Protein AF-A0A7R7CIS6-F1 (afdb_monomer_lite)

pLDDT: mean 72.77, std 18.2, range [40.81, 90.38]

Secondary structure (DSSP, 8-state):
-PPP-----HHHHHHHHHHHHHHHHHHT--TTSHHHHHHHHHHHHHHHTT---HHHHHHHHHHHHHHHH-GGG----------------PPPP---

Foldseek 3Di:
DDQPPDDQDPVQVVLLVVLLVVVCVVVVHDCPDPVSVVLSVVLVVCVSVVVSDSVVSSVVSVVVVVCVVDVVNPDPPDPPDDDDDPDDDDDDDDDD

Radius of gyration: 22.42 Å; chains: 1; bounding box: 63×60×34 Å

Structure (mmCIF, N/CA/C/O backbone):
data_AF-A0A7R7CIS6-F1
#
_entry.id   AF-A0A7R7CIS6-F1
#
loop_
_atom_site.group_PDB
_atom_site.id
_atom_site.type_symbol
_atom_site.label_atom_id
_atom_site.label_alt_id
_atom_site.label_comp_id
_atom_site.label_asym_id
_atom_site.label_entity_id
_atom_site.label_seq_id
_atom_site.pdbx_PDB_ins_code
_atom_site.Cartn_x
_atom_site.Cartn_y
_atom_site.Cartn_z
_atom_site.occupancy
_atom_site.B_iso_or_equiv
_atom_site.auth_seq_id
_atom_site.auth_comp_id
_atom_site.auth_asym_id
_atom_site.auth_atom_id
_atom_site.pdbx_PDB_model_num
ATOM 1 N N . MET A 1 1 ? -11.332 1.488 -14.520 1.00 47.53 1 MET A N 1
ATOM 2 C CA . MET A 1 1 ? -9.918 1.602 -14.931 1.00 47.53 1 MET A CA 1
ATOM 3 C C . MET A 1 1 ? -9.262 0.253 -14.700 1.00 47.53 1 MET A C 1
ATOM 5 O O . MET A 1 1 ? -9.226 -0.181 -13.554 1.00 47.53 1 MET A O 1
ATOM 9 N N . LEU A 1 2 ? -8.841 -0.434 -15.765 1.00 48.09 2 LEU A N 1
ATOM 10 C CA . LEU A 1 2 ? -7.984 -1.612 -15.637 1.00 48.09 2 LEU A CA 1
ATOM 11 C C . LEU A 1 2 ? -6.593 -1.127 -15.228 1.00 48.09 2 LEU A C 1
ATOM 13 O O . LEU A 1 2 ? -6.034 -0.252 -15.884 1.00 48.09 2 LEU A O 1
ATOM 17 N N . TYR A 1 3 ? -6.071 -1.650 -14.123 1.00 51.12 3 TYR A N 1
ATOM 18 C CA . TYR A 1 3 ? -4.666 -1.456 -13.790 1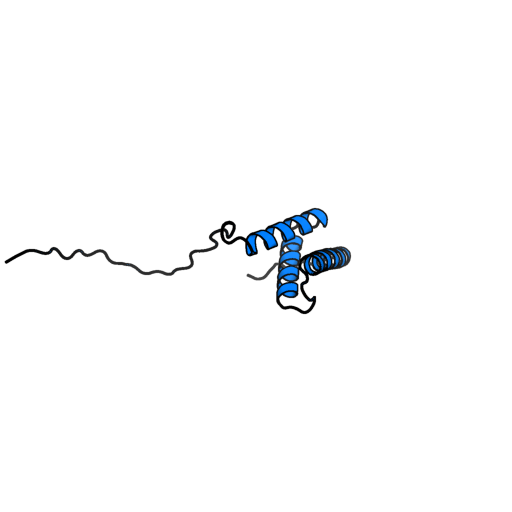.00 51.12 3 TYR A CA 1
ATOM 19 C C . TYR A 1 3 ? -3.843 -2.227 -14.827 1.00 51.12 3 TYR A C 1
ATOM 21 O O . TYR A 1 3 ? -4.199 -3.375 -15.109 1.00 51.12 3 TYR A O 1
ATOM 29 N N . PRO A 1 4 ? -2.793 -1.631 -15.424 1.00 61.78 4 PRO A N 1
ATOM 30 C CA . PRO A 1 4 ? -1.868 -2.404 -16.241 1.00 61.78 4 PRO A CA 1
ATOM 31 C C . PRO A 1 4 ? -1.381 -3.588 -15.404 1.00 61.78 4 PRO A C 1
ATOM 33 O O . PRO A 1 4 ? -1.182 -3.443 -14.195 1.00 61.78 4 PRO A O 1
ATOM 36 N N . ALA A 1 5 ? -1.265 -4.763 -16.023 1.00 63.00 5 ALA A N 1
ATOM 37 C CA . ALA A 1 5 ? -0.796 -5.959 -15.338 1.00 63.00 5 ALA A CA 1
ATOM 38 C C . ALA A 1 5 ? 0.581 -5.664 -14.723 1.00 63.00 5 ALA A C 1
ATOM 40 O O . ALA A 1 5 ? 1.578 -5.548 -15.430 1.00 63.00 5 ALA A O 1
ATOM 41 N N . CYS A 1 6 ? 0.610 -5.465 -13.407 1.00 66.75 6 CYS A N 1
ATOM 42 C CA . CYS A 1 6 ? 1.826 -5.224 -12.653 1.00 66.75 6 CYS A CA 1
ATOM 43 C C . CYS A 1 6 ? 2.309 -6.580 -12.151 1.00 66.75 6 CYS A C 1
ATOM 45 O O . CYS A 1 6 ? 1.626 -7.235 -11.361 1.00 66.75 6 CYS A O 1
ATOM 47 N N . VAL A 1 7 ? 3.462 -7.019 -12.651 1.00 76.56 7 VAL A N 1
ATOM 48 C CA . VAL A 1 7 ? 4.137 -8.207 -12.134 1.00 76.56 7 VAL A CA 1
ATOM 49 C C . VAL A 1 7 ? 4.864 -7.785 -10.866 1.00 76.56 7 VAL A C 1
ATOM 51 O O . VAL A 1 7 ? 5.850 -7.053 -10.922 1.00 76.56 7 VAL A O 1
ATOM 54 N N . ILE A 1 8 ? 4.342 -8.205 -9.717 1.00 79.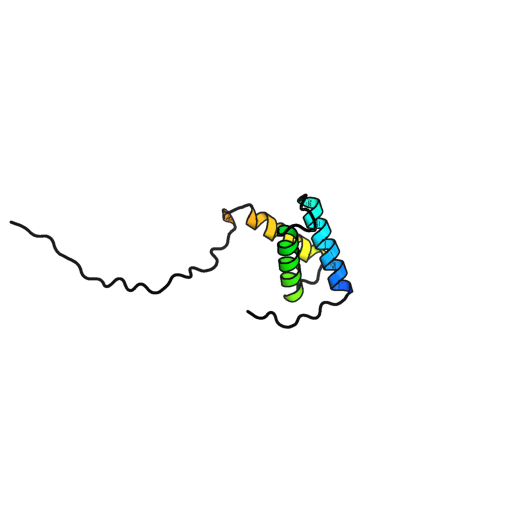25 8 ILE A N 1
ATOM 55 C CA . ILE A 1 8 ? 4.981 -7.966 -8.424 1.00 79.25 8 ILE A CA 1
ATOM 56 C C . ILE A 1 8 ? 5.984 -9.094 -8.204 1.00 79.25 8 ILE A C 1
ATOM 58 O O . ILE A 1 8 ? 5.606 -10.264 -8.148 1.00 79.25 8 ILE A O 1
ATOM 62 N N . MET A 1 9 ? 7.258 -8.733 -8.092 1.00 84.19 9 MET A N 1
ATOM 63 C CA . MET A 1 9 ? 8.320 -9.682 -7.771 1.00 84.19 9 MET A CA 1
ATOM 64 C C . MET A 1 9 ? 8.140 -10.215 -6.338 1.00 84.19 9 MET A C 1
ATOM 66 O O . MET A 1 9 ? 7.599 -9.495 -5.491 1.00 84.19 9 MET A O 1
ATOM 70 N N . PRO A 1 10 ? 8.576 -11.447 -6.026 1.00 85.38 10 PRO A N 1
ATOM 71 C CA . PRO A 1 10 ? 8.406 -12.036 -4.695 1.00 85.38 10 PRO A CA 1
ATOM 72 C C . PRO A 1 10 ? 8.997 -11.171 -3.568 1.00 85.38 10 PRO A C 1
ATOM 74 O O . PRO A 1 10 ? 8.409 -11.078 -2.492 1.00 85.38 10 PRO A O 1
ATOM 77 N N . GLU A 1 11 ? 10.087 -10.447 -3.827 1.00 85.94 11 GLU A N 1
ATOM 78 C CA . GLU A 1 11 ? 10.676 -9.483 -2.889 1.00 85.94 11 GLU A CA 1
ATOM 79 C C . GLU A 1 11 ? 9.720 -8.313 -2.604 1.00 85.94 11 GLU A C 1
ATOM 81 O O . GLU A 1 11 ? 9.579 -7.869 -1.463 1.00 85.94 11 GLU A O 1
ATOM 86 N N . GLY A 1 12 ? 9.013 -7.846 -3.637 1.00 85.62 12 GLY A N 1
ATOM 87 C CA . GLY A 1 12 ? 7.980 -6.819 -3.525 1.00 85.62 12 GLY A CA 1
ATOM 88 C C . GLY A 1 12 ? 6.760 -7.299 -2.739 1.00 85.62 12 GLY A C 1
ATOM 89 O O . GLY A 1 12 ? 6.201 -6.538 -1.951 1.00 85.62 12 GLY A O 1
ATOM 90 N N . VAL A 1 13 ? 6.373 -8.571 -2.886 1.00 87.62 13 VAL A N 1
ATOM 91 C CA . VAL A 1 13 ? 5.281 -9.168 -2.097 1.00 87.62 13 VAL A CA 1
ATOM 92 C C . VAL A 1 13 ? 5.643 -9.212 -0.611 1.00 87.62 13 VAL A C 1
ATOM 94 O O . VAL A 1 13 ? 4.835 -8.803 0.225 1.00 87.62 13 VAL A O 1
ATOM 97 N N . GLU A 1 14 ? 6.860 -9.642 -0.265 1.00 90.00 14 GLU A N 1
ATOM 98 C CA . GLU A 1 14 ? 7.313 -9.661 1.132 1.00 90.00 14 GLU A CA 1
ATOM 99 C C . GLU A 1 14 ? 7.415 -8.257 1.733 1.00 90.00 14 GLU A C 1
ATOM 101 O O . GLU A 1 14 ? 7.001 -8.043 2.875 1.00 90.00 14 GLU A O 1
ATOM 106 N N . MET A 1 15 ? 7.898 -7.278 0.967 1.00 90.38 15 MET A N 1
ATOM 107 C CA . MET A 1 15 ? 7.916 -5.877 1.392 1.00 90.38 15 MET A CA 1
ATOM 108 C C . MET A 1 15 ? 6.498 -5.353 1.653 1.00 90.38 15 MET A C 1
ATOM 110 O O . MET A 1 15 ? 6.223 -4.810 2.724 1.00 90.38 15 MET A O 1
ATOM 114 N N . LEU A 1 16 ? 5.562 -5.571 0.723 1.00 89.56 16 LEU A N 1
ATOM 115 C CA . LEU A 1 16 ? 4.159 -5.180 0.885 1.00 89.56 16 LEU A CA 1
ATOM 116 C C . LEU A 1 16 ? 3.531 -5.830 2.122 1.00 89.56 16 LEU A C 1
ATOM 118 O O . LEU A 1 16 ? 2.787 -5.169 2.852 1.00 89.56 16 LEU A O 1
ATOM 122 N N . ARG A 1 17 ? 3.863 -7.096 2.398 1.00 89.81 17 ARG A N 1
ATOM 123 C CA . ARG A 1 17 ? 3.416 -7.814 3.597 1.00 89.81 17 ARG A CA 1
ATOM 124 C C . ARG A 1 17 ? 3.946 -7.164 4.877 1.00 89.81 17 ARG A C 1
ATOM 126 O O . ARG A 1 17 ? 3.165 -6.933 5.800 1.00 89.81 17 ARG A O 1
ATOM 133 N N . ARG A 1 18 ? 5.239 -6.820 4.937 1.00 89.38 18 ARG A N 1
ATOM 134 C CA . ARG A 1 18 ? 5.859 -6.124 6.087 1.00 89.38 18 ARG A CA 1
ATOM 135 C C . ARG A 1 18 ? 5.231 -4.758 6.337 1.00 89.38 18 ARG A C 1
ATOM 137 O O . ARG A 1 18 ? 4.889 -4.443 7.478 1.00 89.38 18 ARG A O 1
ATOM 144 N N . VAL A 1 19 ? 5.018 -3.982 5.276 1.00 89.12 19 VAL A N 1
ATOM 145 C CA . VAL A 1 19 ? 4.369 -2.667 5.351 1.00 89.12 19 VAL A CA 1
ATOM 146 C C . VAL A 1 19 ? 2.933 -2.802 5.857 1.00 89.12 19 VAL A C 1
ATOM 148 O O . VAL A 1 19 ? 2.553 -2.106 6.799 1.00 89.12 19 VAL A O 1
ATOM 151 N N . CYS A 1 20 ? 2.143 -3.729 5.305 1.00 87.88 20 CYS A N 1
ATOM 152 C CA . CYS A 1 20 ? 0.762 -3.944 5.742 1.00 87.88 20 CYS A CA 1
ATOM 153 C C . CYS A 1 20 ? 0.685 -4.394 7.204 1.00 87.88 20 CYS A C 1
ATOM 155 O O . CYS A 1 20 ? -0.101 -3.827 7.958 1.00 87.88 20 CYS A O 1
ATOM 157 N N . ASN A 1 21 ? 1.524 -5.344 7.626 1.00 88.31 21 ASN A N 1
ATOM 158 C CA . ASN A 1 21 ? 1.581 -5.793 9.019 1.00 88.31 21 ASN A CA 1
ATOM 159 C C . ASN A 1 21 ? 1.977 -4.663 9.972 1.00 88.31 21 ASN A C 1
ATOM 161 O O . ASN A 1 21 ? 1.377 -4.522 11.035 1.00 88.31 21 ASN A O 1
ATOM 165 N N . SER A 1 22 ? 2.942 -3.828 9.580 1.00 88.75 22 SER A N 1
ATOM 166 C CA . SER A 1 22 ? 3.375 -2.691 10.398 1.00 88.75 22 SER A CA 1
ATOM 167 C C . SER A 1 22 ? 2.252 -1.670 10.578 1.00 88.75 22 SER A C 1
ATOM 169 O O . SER A 1 22 ? 2.041 -1.176 11.679 1.00 88.75 22 SER A O 1
ATOM 171 N N . LEU A 1 23 ? 1.497 -1.376 9.515 1.00 86.00 23 LEU A N 1
ATOM 172 C CA . LEU A 1 23 ? 0.375 -0.434 9.565 1.00 86.00 23 LEU A CA 1
ATOM 173 C C . LEU A 1 23 ? -0.831 -0.999 10.320 1.00 86.00 23 LEU A C 1
ATOM 175 O O . LEU A 1 23 ? -1.465 -0.270 11.077 1.00 86.00 23 LEU A O 1
ATOM 179 N N . CYS A 1 24 ? -1.153 -2.280 10.124 1.00 84.75 24 CYS A N 1
ATOM 180 C CA . CYS A 1 24 ? -2.259 -2.925 10.830 1.00 84.75 24 CYS A CA 1
ATOM 181 C C . CYS A 1 24 ? -1.953 -3.048 12.327 1.00 84.75 24 CYS A C 1
ATOM 183 O O . CYS A 1 24 ? -2.818 -2.735 13.140 1.00 84.75 24 CYS A O 1
ATOM 185 N N . GLY A 1 25 ? -0.716 -3.404 12.694 1.00 84.12 25 GLY A N 1
ATOM 186 C CA . GLY A 1 25 ? -0.268 -3.442 14.087 1.00 84.12 25 GLY A CA 1
ATOM 187 C C . GLY A 1 25 ? -0.307 -2.070 14.767 1.00 84.12 25 GLY A C 1
ATOM 188 O O . GLY A 1 25 ? -0.842 -1.954 15.864 1.00 84.12 25 GLY A O 1
ATOM 189 N N . ASP A 1 26 ? 0.182 -1.021 14.097 1.00 82.50 26 ASP A N 1
ATOM 190 C CA . ASP A 1 26 ? 0.191 0.359 14.618 1.00 82.50 26 ASP A CA 1
ATOM 191 C C . ASP A 1 26 ? -1.228 0.927 14.827 1.00 82.50 26 ASP A C 1
ATOM 193 O O . ASP A 1 26 ? -1.463 1.739 15.718 1.00 82.50 26 ASP A O 1
ATOM 197 N N . GLN A 1 27 ? -2.196 0.475 14.024 1.00 75.94 27 GLN A N 1
ATOM 198 C CA . GLN A 1 27 ? -3.593 0.919 14.077 1.00 75.94 27 GLN A CA 1
ATOM 199 C C . GLN A 1 27 ? -4.511 -0.017 14.887 1.00 75.94 27 GLN A C 1
ATOM 201 O O . GLN A 1 27 ? -5.692 0.292 15.040 1.00 75.94 27 GLN A O 1
ATOM 206 N N . GLY A 1 28 ? -4.014 -1.165 15.366 1.00 80.44 28 GLY A N 1
ATOM 207 C CA . GLY A 1 28 ? -4.840 -2.198 16.008 1.00 80.44 28 GLY A CA 1
ATOM 208 C C . GLY A 1 28 ? -5.889 -2.821 15.075 1.00 80.44 28 GLY A C 1
ATOM 209 O O . GLY A 1 28 ? -6.952 -3.237 15.530 1.00 80.44 28 GLY A O 1
ATOM 210 N N . ILE A 1 29 ? -5.627 -2.842 13.765 1.00 80.00 29 ILE A N 1
ATOM 211 C CA . ILE A 1 29 ? -6.546 -3.361 12.747 1.00 80.00 29 ILE A CA 1
ATOM 212 C C . ILE A 1 29 ? -6.347 -4.870 12.604 1.00 80.00 29 ILE A C 1
ATOM 214 O O . ILE A 1 29 ? -5.235 -5.343 12.373 1.00 80.00 29 ILE A O 1
ATOM 218 N N . GLU A 1 30 ? -7.444 -5.622 12.678 1.00 79.69 30 GLU A N 1
ATOM 219 C CA . GLU A 1 30 ? -7.438 -7.062 12.428 1.00 79.69 30 GLU A CA 1
ATOM 220 C C . GLU A 1 30 ? -7.109 -7.361 10.955 1.00 79.69 30 GLU A C 1
ATOM 222 O O . GLU A 1 30 ? -7.636 -6.716 10.042 1.00 79.69 30 GLU A O 1
ATOM 227 N N . VAL A 1 31 ? -6.226 -8.334 10.721 1.00 73.06 31 VAL A N 1
ATOM 228 C CA . VAL A 1 31 ? -5.637 -8.634 9.401 1.00 73.06 31 VAL A CA 1
ATOM 229 C C . VAL A 1 31 ? -6.688 -9.078 8.374 1.00 73.06 31 VAL A C 1
ATOM 231 O O . VAL A 1 31 ? -6.560 -8.755 7.195 1.00 73.06 31 VAL A O 1
ATOM 234 N N . ASP A 1 32 ? -7.766 -9.723 8.820 1.00 74.88 32 ASP A N 1
ATOM 235 C CA . ASP A 1 32 ? -8.889 -10.160 7.977 1.00 74.88 32 ASP A CA 1
ATOM 236 C C . ASP A 1 32 ? -10.003 -9.110 7.837 1.00 74.88 32 ASP A C 1
ATOM 238 O O . ASP A 1 32 ? -11.040 -9.340 7.209 1.00 74.88 32 ASP A O 1
ATOM 242 N N . SER A 1 33 ? -9.806 -7.912 8.387 1.00 82.88 33 SER A N 1
ATOM 243 C CA . SER A 1 33 ? -10.796 -6.850 8.266 1.00 82.88 33 SER A CA 1
ATOM 244 C C . SER A 1 33 ? -10.865 -6.292 6.839 1.00 82.88 33 SER A C 1
ATOM 246 O O . SER A 1 33 ? -9.876 -6.171 6.107 1.00 82.88 33 SER A O 1
ATOM 248 N N . GLY A 1 34 ? -12.053 -5.816 6.455 1.00 84.38 34 GLY A N 1
ATOM 249 C CA . GLY A 1 34 ? -12.225 -5.074 5.202 1.00 84.38 34 GLY A CA 1
ATOM 250 C C . GLY A 1 34 ? -11.335 -3.824 5.109 1.00 84.38 34 GLY A C 1
ATOM 251 O O . GLY A 1 34 ? -11.042 -3.358 4.003 1.00 84.38 34 GLY A O 1
ATOM 252 N N . GLU A 1 35 ? -10.876 -3.297 6.248 1.00 83.69 35 GLU A N 1
ATOM 253 C CA . GLU A 1 35 ? -9.961 -2.162 6.308 1.00 83.69 35 GLU A CA 1
ATOM 254 C C . GLU A 1 35 ? -8.513 -2.571 6.001 1.00 83.69 35 GLU A C 1
ATOM 256 O O . GLU A 1 35 ? -7.861 -1.903 5.196 1.00 83.69 35 GLU A O 1
ATOM 261 N N . ALA A 1 36 ? -8.048 -3.722 6.497 1.00 84.94 36 ALA A N 1
ATOM 262 C CA . ALA A 1 36 ? -6.763 -4.300 6.097 1.00 84.94 36 ALA A CA 1
ATOM 263 C C . ALA A 1 36 ? -6.707 -4.544 4.577 1.00 84.94 36 ALA A C 1
ATOM 265 O O . ALA A 1 36 ? -5.755 -4.139 3.904 1.00 84.94 36 ALA A O 1
ATOM 266 N N . ALA A 1 37 ? -7.791 -5.061 3.987 1.00 87.06 37 ALA A N 1
ATOM 267 C CA . ALA A 1 37 ? -7.898 -5.235 2.536 1.00 87.06 37 ALA A CA 1
ATOM 268 C C . ALA A 1 37 ? -7.881 -3.905 1.750 1.00 87.06 37 ALA A C 1
ATOM 270 O O . ALA A 1 37 ? -7.527 -3.870 0.566 1.00 87.06 37 ALA A O 1
ATOM 271 N N . ARG A 1 38 ? -8.307 -2.789 2.354 1.00 87.62 38 ARG A N 1
ATOM 272 C CA . ARG A 1 38 ? -8.217 -1.451 1.739 1.00 87.62 38 ARG A CA 1
ATOM 273 C C . ARG A 1 38 ? -6.799 -0.899 1.805 1.00 87.62 38 ARG A C 1
ATOM 275 O O . ARG A 1 38 ? -6.339 -0.352 0.803 1.00 87.62 38 ARG A O 1
ATOM 282 N N . ILE A 1 39 ? -6.122 -1.074 2.938 1.00 87.94 39 ILE A N 1
ATOM 283 C CA . ILE A 1 39 ? -4.719 -0.689 3.126 1.00 87.94 39 ILE A CA 1
ATOM 284 C C . ILE A 1 39 ? -3.841 -1.450 2.130 1.00 87.94 39 ILE A C 1
ATOM 286 O O . ILE A 1 39 ? -3.136 -0.817 1.347 1.00 87.94 39 ILE A O 1
ATOM 290 N N . ALA A 1 40 ? -3.979 -2.777 2.055 1.00 89.00 40 ALA A N 1
ATOM 291 C CA . ALA A 1 40 ? -3.227 -3.612 1.121 1.00 89.00 40 ALA A CA 1
ATOM 292 C C . ALA A 1 40 ? -3.442 -3.191 -0.341 1.00 89.00 40 ALA A C 1
ATOM 294 O O . ALA A 1 40 ? -2.486 -3.004 -1.092 1.00 89.00 40 ALA A O 1
ATOM 295 N N . ARG A 1 41 ? -4.696 -2.941 -0.747 1.00 89.06 41 ARG A N 1
ATOM 296 C CA . ARG A 1 41 ? -4.997 -2.439 -2.098 1.00 89.06 41 ARG A CA 1
ATOM 297 C C . ARG A 1 41 ? -4.350 -1.091 -2.386 1.00 89.06 41 ARG A C 1
ATOM 299 O O . ARG A 1 41 ? -3.961 -0.849 -3.525 1.00 89.06 41 ARG A O 1
ATOM 306 N N . HIS A 1 42 ? -4.273 -0.195 -1.407 1.00 89.06 42 HIS A N 1
ATOM 307 C CA . HIS A 1 42 ? -3.622 1.095 -1.602 1.00 89.06 42 HIS A CA 1
ATOM 308 C C . HIS A 1 42 ? -2.096 0.956 -1.674 1.00 89.06 42 HIS A C 1
ATOM 310 O O . HIS A 1 42 ? -1.486 1.550 -2.559 1.00 89.06 42 HIS A O 1
ATOM 316 N N . ALA A 1 43 ? -1.498 0.113 -0.830 1.00 88.50 43 ALA A N 1
ATOM 317 C CA . ALA A 1 43 ? -0.070 -0.195 -0.867 1.00 88.50 43 ALA A CA 1
ATOM 318 C C . ALA A 1 43 ? 0.347 -0.785 -2.225 1.00 88.50 43 ALA A C 1
ATOM 320 O O . ALA A 1 43 ? 1.285 -0.294 -2.847 1.00 88.50 43 ALA A O 1
ATOM 321 N N . ILE A 1 44 ? -0.419 -1.753 -2.745 1.00 89.19 44 ILE A N 1
ATOM 322 C CA . ILE A 1 44 ? -0.193 -2.340 -4.077 1.00 89.19 44 ILE A CA 1
ATOM 323 C C . ILE A 1 44 ? -0.267 -1.270 -5.168 1.00 89.19 44 ILE A C 1
ATOM 325 O O . ILE A 1 44 ? 0.545 -1.270 -6.087 1.00 89.19 44 ILE A O 1
ATOM 329 N N . LYS A 1 45 ? -1.218 -0.332 -5.075 1.00 87.88 45 LYS A N 1
ATOM 330 C CA . LYS A 1 45 ? -1.311 0.771 -6.041 1.00 87.88 45 LYS A CA 1
ATOM 331 C C . LYS A 1 45 ? -0.073 1.654 -6.003 1.00 87.88 45 LYS A C 1
ATOM 333 O O . LYS A 1 45 ? 0.413 2.012 -7.065 1.00 87.88 45 LYS A O 1
ATOM 338 N N . LEU A 1 46 ? 0.416 2.029 -4.825 1.00 88.69 46 LEU A N 1
ATOM 339 C CA . LEU A 1 46 ? 1.617 2.860 -4.708 1.00 88.69 46 LEU A CA 1
ATOM 340 C C . LEU A 1 46 ? 2.842 2.139 -5.280 1.00 88.69 46 LEU A C 1
ATOM 342 O O . LEU A 1 46 ? 3.549 2.713 -6.104 1.00 88.69 46 LEU A O 1
ATOM 346 N N . TYR A 1 47 ? 3.006 0.859 -4.947 1.00 87.88 47 TYR A N 1
ATOM 347 C CA . TYR A 1 47 ? 4.069 0.019 -5.493 1.00 87.88 47 TYR A CA 1
ATOM 348 C C . TYR A 1 47 ? 3.996 -0.092 -7.023 1.00 87.88 47 TYR A C 1
ATOM 350 O O . TYR A 1 47 ? 4.977 0.151 -7.718 1.00 87.88 47 TYR A O 1
ATOM 358 N N . ALA A 1 48 ? 2.807 -0.354 -7.572 1.00 85.62 48 ALA A N 1
ATOM 359 C CA . ALA A 1 48 ? 2.586 -0.428 -9.017 1.00 85.62 48 ALA A CA 1
ATOM 360 C C . ALA A 1 48 ? 2.801 0.913 -9.745 1.00 85.62 48 ALA A C 1
ATOM 362 O O . ALA A 1 48 ? 3.024 0.919 -10.952 1.00 85.62 48 ALA A O 1
ATOM 363 N N . ASN A 1 49 ? 2.742 2.044 -9.032 1.00 86.25 49 ASN A N 1
ATOM 364 C CA . ASN A 1 49 ? 3.095 3.363 -9.567 1.00 86.25 49 ASN A CA 1
ATOM 365 C C . ASN A 1 49 ? 4.605 3.664 -9.476 1.00 86.25 49 ASN A C 1
ATOM 367 O O . ASN A 1 49 ? 5.017 4.771 -9.811 1.00 86.25 49 ASN A O 1
ATOM 371 N N . GLY A 1 50 ? 5.423 2.699 -9.044 1.00 84.50 50 GLY A N 1
ATOM 372 C CA . GLY A 1 50 ? 6.880 2.820 -8.968 1.00 84.50 50 GLY A CA 1
ATOM 373 C C . GLY A 1 50 ? 7.421 3.169 -7.583 1.00 84.50 50 GLY A C 1
ATOM 374 O O . GLY A 1 50 ? 8.626 3.347 -7.444 1.00 84.50 50 GLY A O 1
ATOM 375 N N . LEU A 1 51 ? 6.570 3.244 -6.553 1.00 84.94 51 LEU A N 1
ATOM 376 C CA . LEU A 1 51 ? 7.006 3.486 -5.177 1.00 84.94 51 LEU A CA 1
ATOM 377 C C . LEU A 1 51 ? 7.485 2.166 -4.540 1.00 84.94 51 LEU A C 1
ATOM 379 O O . LEU A 1 51 ? 6.754 1.515 -3.790 1.00 84.94 51 LEU A O 1
ATOM 383 N N . ALA A 1 52 ? 8.689 1.738 -4.924 1.00 83.06 52 ALA A N 1
ATOM 384 C CA . ALA A 1 52 ? 9.272 0.446 -4.556 1.00 83.06 52 ALA A CA 1
ATOM 385 C C . ALA A 1 52 ? 10.175 0.493 -3.307 1.00 83.06 52 ALA A C 1
ATOM 387 O O . ALA A 1 52 ? 10.677 -0.545 -2.888 1.00 83.06 52 ALA A O 1
ATOM 388 N N . ASP A 1 53 ? 10.370 1.660 -2.693 1.00 88.94 53 ASP A N 1
ATOM 389 C CA . ASP A 1 53 ? 11.138 1.808 -1.456 1.00 88.94 53 ASP A CA 1
ATOM 390 C C . ASP A 1 53 ? 10.255 1.609 -0.216 1.00 88.94 53 ASP A C 1
ATOM 392 O O . ASP A 1 53 ? 9.266 2.317 -0.015 1.00 88.94 53 ASP A O 1
ATOM 396 N N . GLU A 1 54 ? 10.633 0.672 0.662 1.00 88.69 54 GLU A N 1
ATOM 397 C CA . GLU A 1 54 ? 9.851 0.292 1.852 1.00 88.69 54 GLU A CA 1
ATOM 398 C C . GLU A 1 54 ? 9.560 1.494 2.767 1.00 88.69 54 GLU A C 1
ATOM 400 O O . GLU A 1 54 ? 8.420 1.717 3.184 1.00 88.69 54 GLU A O 1
ATOM 405 N N . SER A 1 55 ? 10.583 2.306 3.043 1.00 87.44 55 SER A N 1
ATOM 406 C CA . SER A 1 55 ? 10.487 3.483 3.913 1.00 87.44 55 SER A CA 1
ATOM 407 C C . SER A 1 55 ? 9.575 4.566 3.335 1.00 87.44 55 SER A C 1
ATOM 409 O O . SER A 1 55 ? 8.784 5.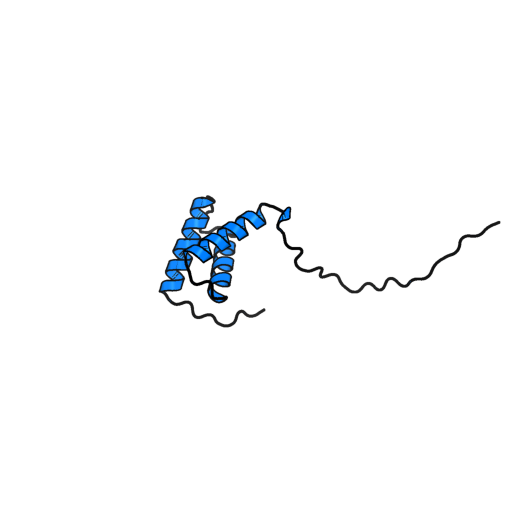167 4.069 1.00 87.44 55 SER A O 1
ATOM 411 N N . GLU A 1 56 ? 9.664 4.817 2.028 1.00 89.75 56 GLU A N 1
ATOM 412 C CA . GLU A 1 56 ? 8.829 5.809 1.344 1.00 89.75 56 GLU A CA 1
ATOM 413 C C . GLU A 1 56 ? 7.382 5.334 1.244 1.00 89.75 56 GLU A C 1
ATOM 415 O O . GLU A 1 56 ? 6.454 6.094 1.530 1.00 89.75 56 GLU A O 1
ATOM 420 N N . LEU A 1 57 ? 7.180 4.053 0.931 1.00 90.12 57 LEU A N 1
ATOM 421 C CA . LEU A 1 57 ? 5.869 3.421 0.882 1.00 90.12 57 LEU A CA 1
ATOM 422 C C . LEU A 1 57 ? 5.164 3.479 2.237 1.00 90.12 57 LEU A C 1
ATOM 424 O O . LEU A 1 57 ? 3.982 3.825 2.316 1.00 90.12 57 LEU A O 1
ATOM 428 N N . LEU A 1 58 ? 5.896 3.216 3.318 1.00 90.12 58 LEU A N 1
ATOM 429 C CA . LEU A 1 58 ? 5.372 3.274 4.676 1.00 90.12 58 LEU A CA 1
ATOM 430 C C . LEU A 1 58 ? 5.027 4.713 5.092 1.00 90.12 58 LEU A C 1
ATOM 432 O O . LEU A 1 58 ? 3.971 4.942 5.690 1.00 90.12 58 LEU A O 1
ATOM 436 N N . GLN A 1 59 ? 5.853 5.703 4.735 1.00 89.62 59 GLN A N 1
ATOM 437 C CA . GLN A 1 59 ? 5.539 7.119 4.966 1.00 89.62 59 GLN A CA 1
ATOM 438 C C . GLN A 1 59 ? 4.319 7.583 4.163 1.00 89.62 59 GLN A C 1
ATOM 440 O O . GLN A 1 59 ? 3.415 8.206 4.729 1.00 89.62 59 GLN A O 1
ATOM 445 N N . ALA A 1 60 ? 4.248 7.241 2.876 1.00 89.19 60 ALA A N 1
ATOM 446 C CA . ALA A 1 60 ? 3.115 7.560 2.013 1.00 89.19 60 ALA A CA 1
ATOM 447 C C . ALA A 1 60 ? 1.814 6.956 2.561 1.00 89.19 60 ALA A C 1
ATOM 449 O O . ALA A 1 60 ? 0.784 7.634 2.622 1.00 89.19 60 ALA A O 1
ATOM 450 N N . MET A 1 61 ? 1.872 5.714 3.048 1.00 90.06 61 MET A N 1
ATOM 451 C CA . MET A 1 61 ? 0.729 5.047 3.662 1.00 90.06 61 MET A CA 1
ATOM 452 C C . MET A 1 61 ? 0.295 5.691 4.978 1.00 90.06 61 MET A C 1
ATOM 454 O O . MET A 1 61 ? -0.898 5.928 5.171 1.00 90.06 61 MET A O 1
ATOM 458 N N . LYS A 1 62 ? 1.238 6.050 5.857 1.00 89.12 62 LYS A N 1
ATOM 459 C CA . LYS A 1 62 ? 0.936 6.797 7.090 1.00 89.12 62 LYS A CA 1
ATOM 460 C C . LYS A 1 62 ? 0.295 8.150 6.789 1.00 89.12 62 LYS A C 1
ATOM 462 O O . LYS A 1 62 ? -0.678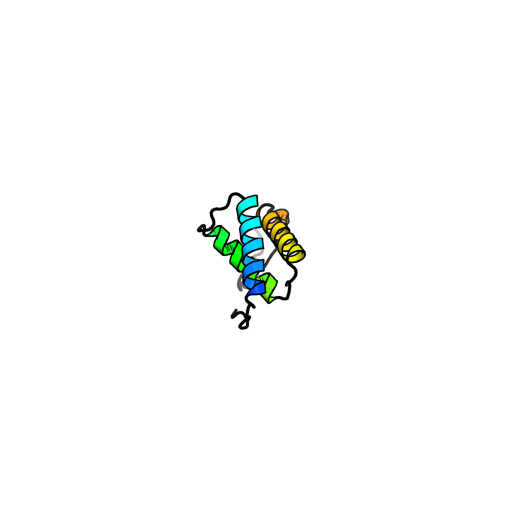 8.523 7.444 1.00 89.12 62 LYS A O 1
ATOM 467 N N . ASN A 1 63 ? 0.801 8.869 5.787 1.00 88.88 63 ASN A N 1
ATOM 468 C CA . ASN A 1 63 ? 0.224 10.141 5.361 1.00 88.88 63 ASN A CA 1
ATOM 469 C C . ASN A 1 63 ? -1.203 9.961 4.820 1.00 88.88 63 ASN A C 1
ATOM 471 O O . ASN A 1 63 ? -2.114 10.697 5.197 1.00 88.88 63 ASN A O 1
ATOM 475 N N . TRP A 1 64 ? -1.429 8.934 4.000 1.00 87.06 64 TRP A N 1
ATOM 476 C CA . TRP A 1 64 ? -2.757 8.606 3.489 1.00 87.06 64 TRP A CA 1
ATOM 477 C C . TRP A 1 64 ? -3.751 8.231 4.601 1.00 87.06 64 TRP A C 1
ATOM 479 O O . TRP A 1 64 ? -4.898 8.682 4.576 1.00 87.06 64 TRP A O 1
ATOM 489 N N . LEU A 1 65 ? -3.320 7.465 5.610 1.00 85.62 65 LEU A N 1
ATOM 490 C CA . LEU A 1 65 ? -4.144 7.132 6.778 1.00 85.62 65 LEU A CA 1
ATOM 491 C C . LEU A 1 65 ? -4.511 8.379 7.597 1.00 85.62 65 LEU A C 1
ATOM 493 O O . LEU A 1 65 ? -5.684 8.564 7.921 1.00 85.62 65 LEU A O 1
ATOM 497 N N . ARG A 1 66 ? -3.550 9.278 7.856 1.00 83.94 66 ARG A N 1
ATOM 498 C CA . ARG A 1 66 ? -3.806 10.567 8.533 1.00 83.94 66 ARG A CA 1
ATOM 499 C C . ARG A 1 66 ? -4.745 11.473 7.737 1.00 83.94 66 ARG A C 1
ATOM 501 O O . ARG A 1 66 ? -5.612 12.126 8.310 1.00 83.94 66 ARG A O 1
ATOM 508 N N . GLY A 1 67 ? -4.609 11.501 6.412 1.00 77.19 67 GLY A N 1
ATOM 509 C CA . GLY A 1 67 ? -5.512 12.248 5.533 1.00 77.19 67 GLY A CA 1
ATOM 510 C C . GLY A 1 67 ? -6.940 11.692 5.511 1.00 77.19 67 GLY A C 1
ATOM 511 O O . GLY A 1 67 ? -7.873 12.419 5.183 1.00 77.19 67 GLY A O 1
ATOM 512 N N . ARG A 1 68 ? -7.134 10.420 5.886 1.00 72.44 68 ARG A N 1
ATOM 513 C CA . ARG A 1 68 ? -8.467 9.821 6.044 1.00 72.44 68 ARG A CA 1
ATOM 514 C C . ARG A 1 68 ? -9.148 10.222 7.347 1.00 72.44 68 ARG A C 1
ATOM 516 O O . ARG A 1 68 ? -10.361 10.409 7.343 1.00 72.44 68 ARG A O 1
ATOM 523 N N . THR A 1 69 ? -8.393 10.355 8.434 1.00 65.88 69 THR A N 1
ATOM 524 C CA . THR A 1 69 ? -8.937 10.772 9.734 1.00 65.88 69 THR A CA 1
ATOM 525 C C . THR A 1 69 ? -9.137 12.281 9.829 1.00 65.88 69 THR A C 1
ATOM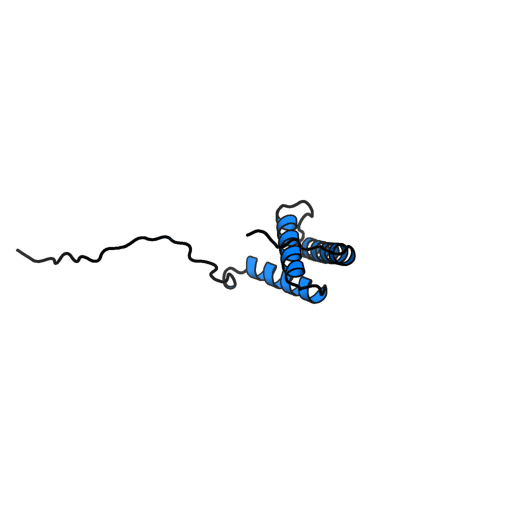 527 O O . THR A 1 69 ? -9.974 12.730 10.607 1.00 65.88 69 THR A O 1
ATOM 530 N N . ASN A 1 70 ? -8.428 13.067 9.014 1.00 54.12 70 ASN A N 1
ATOM 531 C CA . ASN A 1 70 ? -8.586 14.514 8.971 1.00 54.12 70 ASN A CA 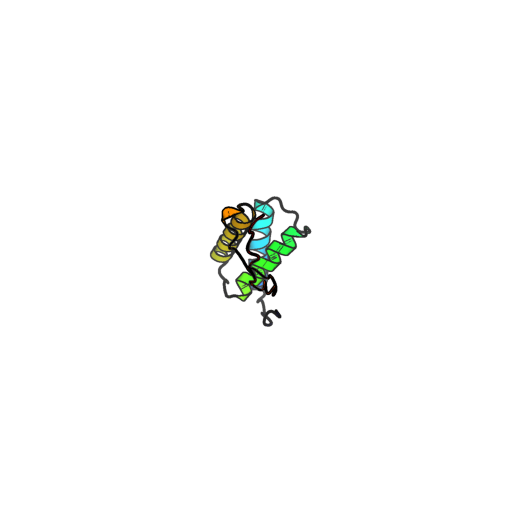1
ATOM 532 C C . ASN A 1 70 ? -9.399 14.966 7.736 1.00 54.12 70 ASN A C 1
ATOM 534 O O . ASN A 1 70 ? -8.853 15.014 6.629 1.00 54.12 70 ASN A O 1
ATOM 538 N N . PRO A 1 71 ? -10.682 15.354 7.884 1.00 55.00 71 PRO A N 1
ATOM 539 C CA . PRO A 1 71 ? -11.521 15.777 6.759 1.00 55.00 71 PRO A CA 1
ATOM 540 C C . PRO A 1 71 ? -10.998 17.029 6.037 1.00 55.00 71 PRO A C 1
ATOM 542 O O . PRO A 1 71 ? -11.387 17.269 4.897 1.00 55.00 71 PRO A O 1
ATOM 545 N N . LEU A 1 72 ? -10.083 17.788 6.652 1.00 53.84 72 LEU A N 1
ATOM 546 C CA . LEU A 1 72 ? -9.467 18.986 6.070 1.00 53.84 72 LEU A CA 1
ATOM 547 C C . LEU A 1 72 ? -8.384 18.684 5.018 1.00 53.84 72 LEU A C 1
ATOM 549 O O . LEU A 1 72 ? -8.004 19.575 4.265 1.00 53.84 72 LEU A O 1
ATOM 553 N N . LEU A 1 73 ? -7.897 17.438 4.937 1.00 52.38 73 LEU A N 1
ATOM 554 C CA . LEU A 1 73 ? -6.921 16.986 3.933 1.00 52.38 73 LEU A CA 1
ATOM 555 C C . LEU A 1 73 ? -7.550 16.110 2.838 1.00 52.38 73 LEU A C 1
ATOM 557 O O . LEU A 1 73 ? -6.840 15.622 1.952 1.00 52.38 73 LEU A O 1
ATOM 561 N N . ARG A 1 74 ? -8.884 15.935 2.835 1.00 47.19 74 ARG A N 1
ATOM 562 C CA . ARG A 1 74 ? -9.584 15.424 1.651 1.00 47.19 74 ARG A CA 1
ATOM 563 C C . ARG A 1 74 ? -9.402 16.451 0.539 1.00 47.19 74 ARG A C 1
ATOM 565 O O . ARG A 1 74 ? -10.126 17.438 0.469 1.00 47.19 74 ARG A O 1
ATOM 572 N N . ARG A 1 75 ? -8.458 16.191 -0.371 1.00 51.94 75 ARG A N 1
ATOM 573 C CA . ARG A 1 75 ? -8.484 16.799 -1.706 1.00 51.94 75 ARG A CA 1
ATOM 574 C C . ARG A 1 75 ? -9.925 16.705 -2.224 1.00 51.94 75 ARG A C 1
ATOM 576 O O . ARG A 1 75 ? -10.486 15.603 -2.169 1.00 51.94 75 ARG A O 1
ATOM 583 N N . PRO A 1 76 ? -10.523 17.798 -2.726 1.00 42.75 76 PRO A N 1
ATOM 584 C CA . PRO A 1 76 ? -11.787 17.725 -3.437 1.00 42.75 76 PRO A CA 1
ATOM 585 C C . PRO A 1 76 ? -11.536 16.946 -4.732 1.00 42.75 76 PRO A C 1
ATOM 587 O O . PRO A 1 76 ? -11.143 17.482 -5.763 1.00 42.75 76 PRO A O 1
ATOM 590 N N . GLY A 1 77 ? -11.656 15.626 -4.641 1.00 45.38 77 GLY A N 1
ATOM 591 C CA . GLY A 1 77 ? -11.682 14.737 -5.780 1.00 45.38 77 GLY A CA 1
ATOM 592 C C . GLY A 1 77 ? -13.089 14.742 -6.347 1.00 45.38 77 GLY A C 1
ATOM 593 O O . GLY A 1 77 ? -13.986 14.155 -5.749 1.00 45.38 77 GLY A O 1
ATOM 594 N N . SER A 1 78 ? -13.223 15.370 -7.513 1.00 49.75 78 SER A N 1
ATOM 595 C CA . SER A 1 78 ? -14.243 15.055 -8.512 1.00 49.75 78 SER A CA 1
ATOM 596 C C . SER A 1 78 ? -15.669 15.483 -8.161 1.00 49.75 78 SER A C 1
ATOM 598 O O . SER A 1 78 ? -16.498 14.679 -7.739 1.00 49.75 78 SER A O 1
ATOM 600 N N . THR A 1 79 ? -15.999 16.735 -8.484 1.00 45.34 79 THR A N 1
ATOM 601 C CA . THR A 1 79 ? -17.380 17.129 -8.784 1.00 45.34 79 THR A CA 1
ATOM 602 C C . THR A 1 79 ? -17.832 16.369 -10.035 1.00 45.34 79 THR A C 1
ATOM 604 O O . THR A 1 79 ? -17.640 16.814 -11.161 1.00 45.34 79 THR A O 1
ATOM 607 N N . SER A 1 80 ? -18.382 15.173 -9.842 1.00 51.31 80 SER A N 1
ATOM 608 C CA . SER A 1 80 ? -19.284 14.543 -10.805 1.00 51.31 80 SER A CA 1
ATOM 609 C C . SER A 1 80 ? -20.697 14.985 -10.462 1.00 51.31 80 SER A C 1
ATOM 611 O O . SER A 1 80 ? -21.350 14.337 -9.662 1.00 51.31 80 SER A O 1
ATOM 613 N N . HIS A 1 81 ? -21.150 16.091 -11.041 1.00 42.34 81 HIS A N 1
ATOM 614 C CA . HIS A 1 81 ? -22.569 16.387 -11.248 1.00 42.34 81 HIS A CA 1
ATOM 615 C C . HIS A 1 81 ? -22.624 17.124 -12.592 1.00 42.34 81 HIS A C 1
ATOM 617 O O . HIS A 1 81 ? -22.073 18.207 -12.736 1.00 42.34 81 HIS A O 1
ATOM 623 N N . ALA A 1 82 ? -22.931 16.400 -13.665 1.00 41.69 82 ALA A N 1
ATOM 624 C CA . ALA A 1 82 ? -24.298 16.205 -14.139 1.00 41.69 82 ALA A CA 1
ATOM 625 C C . ALA A 1 82 ? -24.863 17.520 -14.689 1.00 41.69 82 ALA A C 1
ATOM 627 O O . ALA A 1 82 ? -25.126 18.459 -13.942 1.00 41.69 82 ALA A O 1
ATOM 628 N N . SER A 1 83 ? -25.032 17.550 -16.013 1.00 46.06 83 SER A N 1
ATOM 629 C CA . SER A 1 83 ? -25.842 18.526 -16.729 1.00 46.06 83 SER A CA 1
ATOM 630 C C . SER A 1 83 ? -27.127 18.831 -15.971 1.00 46.06 83 SER A C 1
ATOM 632 O O . SER A 1 83 ? -27.973 17.958 -15.797 1.00 46.06 83 SER A O 1
ATOM 634 N N . ALA A 1 84 ? -27.300 20.088 -15.597 1.00 41.34 84 ALA A N 1
ATOM 635 C CA . ALA A 1 84 ? -28.609 20.682 -15.431 1.00 41.34 84 ALA A CA 1
ATOM 636 C C . ALA A 1 84 ? -28.501 22.110 -15.952 1.00 41.34 84 ALA A C 1
ATOM 638 O O . ALA A 1 84 ? -28.036 23.022 -15.272 1.00 41.34 84 ALA A O 1
ATOM 639 N N . SER A 1 85 ? -28.868 22.264 -17.218 1.00 51.44 85 SER A N 1
ATOM 640 C CA . SER A 1 85 ? -29.155 23.543 -17.842 1.00 51.44 85 SER A CA 1
ATOM 641 C C . SER A 1 85 ? -30.200 24.258 -16.986 1.00 51.44 85 SER A C 1
ATOM 643 O O . SER A 1 85 ? -31.361 23.855 -16.992 1.00 51.44 85 SER A O 1
ATOM 645 N N . VAL A 1 86 ? -29.821 25.299 -16.241 1.00 46.38 86 VAL A N 1
ATOM 646 C CA . VAL A 1 86 ? -30.812 26.243 -15.720 1.00 46.38 86 VAL A CA 1
ATOM 647 C C . VAL A 1 86 ? -30.901 27.378 -16.730 1.00 46.38 86 VAL A C 1
ATOM 649 O O . VAL A 1 86 ? -30.019 28.227 -16.853 1.00 46.38 86 VAL A O 1
ATOM 652 N N . GLY A 1 87 ? -31.936 27.287 -17.561 1.00 41.75 87 GLY A N 1
ATOM 653 C CA . GLY A 1 87 ? -32.334 28.358 -18.454 1.00 41.75 87 GLY A CA 1
ATOM 654 C C . GLY A 1 87 ? -32.663 29.591 -17.625 1.00 41.75 87 GLY A C 1
ATOM 655 O O . GLY A 1 87 ? -33.533 29.567 -16.757 1.00 41.75 87 GLY A O 1
ATOM 656 N N . VAL A 1 88 ? -31.930 30.658 -17.904 1.00 46.50 88 VAL A N 1
ATOM 657 C CA . VAL A 1 88 ? -32.265 32.020 -17.523 1.00 46.50 88 VAL A CA 1
ATOM 658 C C . VAL A 1 88 ? -33.574 32.409 -18.214 1.00 46.50 88 VAL A C 1
ATOM 660 O O . VAL A 1 88 ? -33.641 32.446 -19.438 1.00 46.50 88 VAL A O 1
ATOM 663 N N . TRP A 1 89 ? -34.615 32.704 -17.442 1.00 40.81 89 TRP A N 1
ATOM 664 C CA . TRP A 1 89 ? -35.594 33.716 -17.834 1.00 40.81 89 TRP A CA 1
ATOM 665 C C . TRP A 1 89 ? -36.265 34.305 -16.593 1.00 40.81 89 TRP A C 1
ATOM 667 O O . TRP A 1 89 ? -36.816 33.614 -15.738 1.00 40.81 89 TRP A O 1
ATOM 677 N N . SER A 1 90 ? -36.101 35.614 -16.482 1.00 41.50 90 SER A N 1
ATOM 678 C CA . SER A 1 90 ? -36.543 36.469 -15.395 1.00 41.50 90 SER A CA 1
ATOM 679 C C . SER A 1 90 ? -38.043 36.745 -15.506 1.00 41.50 90 SER A C 1
ATOM 681 O O . SER A 1 90 ? -38.525 37.072 -16.587 1.00 41.50 90 SER A O 1
ATOM 683 N N . SER A 1 91 ? -38.769 36.682 -14.390 1.00 45.41 91 SER A N 1
ATOM 684 C CA . SER A 1 91 ? -40.105 37.284 -14.267 1.00 45.41 91 SER A CA 1
ATOM 685 C C . SER A 1 91 ? -39.967 38.659 -13.604 1.00 45.41 91 SER A C 1
ATOM 687 O O . SER A 1 91 ? -39.436 38.716 -12.494 1.00 45.41 91 SER A O 1
ATOM 689 N N . PRO A 1 92 ? -40.393 39.765 -14.238 1.00 51.06 92 PRO A N 1
ATOM 690 C CA . PRO A 1 92 ? -40.504 41.049 -13.562 1.00 51.06 92 PRO A CA 1
ATOM 691 C C . PRO A 1 92 ? -41.846 41.149 -12.822 1.00 51.06 92 PRO A C 1
ATOM 693 O O . PRO A 1 92 ? -42.903 40.854 -13.377 1.00 51.06 92 PRO A O 1
ATOM 696 N N . SER A 1 93 ? -41.782 41.577 -11.563 1.00 47.25 93 SER A N 1
ATOM 697 C CA . SER A 1 93 ? -42.929 42.016 -10.767 1.00 47.25 93 SER A CA 1
ATOM 698 C C . SER A 1 93 ? -43.224 43.487 -11.055 1.00 47.25 93 SER A C 1
ATOM 700 O O . SER A 1 93 ? -42.325 44.304 -10.889 1.00 47.25 93 SER A O 1
ATOM 702 N N . ASP A 1 94 ? -44.462 43.809 -11.427 1.00 49.28 94 ASP A N 1
ATOM 703 C CA . ASP A 1 94 ? -45.123 45.121 -11.277 1.00 49.28 94 ASP A CA 1
ATOM 704 C C . ASP A 1 94 ? -46.610 44.896 -11.647 1.00 49.28 94 ASP A C 1
ATOM 706 O O . ASP A 1 94 ? -46.882 44.183 -12.607 1.00 49.28 94 ASP A O 1
ATOM 710 N N . GLY A 1 95 ? -47.663 45.340 -10.964 1.00 49.38 95 GLY A N 1
ATOM 711 C CA . GLY A 1 95 ? -47.832 46.430 -10.017 1.00 49.38 95 GLY A CA 1
ATOM 712 C C . GLY A 1 95 ? -49.139 47.162 -10.366 1.00 49.38 95 GLY A C 1
ATOM 713 O O . GLY A 1 95 ? -49.098 48.092 -11.160 1.00 49.38 95 GLY A O 1
ATOM 714 N N . ARG A 1 96 ? -50.285 46.721 -9.813 1.00 41.44 96 ARG A N 1
ATOM 715 C CA . ARG A 1 96 ? -51.518 47.480 -9.458 1.00 41.44 96 ARG A CA 1
ATOM 716 C C . ARG A 1 96 ? -52.764 46.605 -9.412 1.00 41.44 96 ARG A C 1
ATOM 718 O O . ARG A 1 96 ? -52.980 45.829 -10.363 1.00 41.44 96 ARG A O 1
#

Sequence (96 aa):
MLYPACVIMPEGVEMLRRVCNSLCGDQGIEVDSGEAARIARHAIKLYANGLADESELLQAMKNWLRGRTNPLLRRPGSTSHASASVGVWSSPSDGR